Protein AF-A0AAN4YTP2-F1 (afdb_monomer)

Foldseek 3Di:
DVVVVVVVVVVVVVVVVVVVVVVVVVVVVVVPPPPPPPPVPPDPPPPPPPPPPDPPDPPDVCLLDFDAALQVLCCVPPVCVPPDDDDDSVQQSVAADDPVDDLVPDDQSHAHSNGDTSVNVVVCPDDHPVCSSVVPHDDDDDVPDDVVPDDPDDDDPDPDPDDPPPDDPDDD

Solvent-accessible surface area (backbone atoms only — not comparable to full-atom values): 11427 Å² total; per-residue (Å²): 128,64,68,62,56,52,50,53,52,49,50,53,49,52,48,52,50,53,51,51,51,51,51,51,50,56,57,50,55,68,69,60,58,75,83,71,71,75,69,73,78,73,70,82,65,89,64,71,73,74,71,75,80,63,75,83,70,68,87,67,68,63,89,78,61,70,61,78,69,53,60,72,33,46,56,78,34,84,93,37,58,90,70,80,69,89,76,58,66,69,60,31,70,76,27,51,62,57,92,90,56,59,76,87,81,47,67,50,85,26,15,42,73,39,59,50,36,41,50,56,57,60,70,52,56,96,77,58,68,57,40,62,58,71,68,48,75,75,87,72,88,62,91,85,68,50,70,96,76,59,72,77,83,74,86,77,76,74,94,60,84,86,78,84,81,76,77,80,82,77,84,129

pLDDT: mean 76.66, std 15.0, range [44.09, 93.31]

Organism: Aspergillus oryzae (NCBI:txid5062)

Secondary structure (DSSP, 8-state):
-HHHHHHHHHHHHHHHHHHHHHHHHHHHHHH------------------------------GGG-PPPP-GGGGGGSGGGTTT-----HHHHHHTB--TTS-TTTS-TT-B-TTS-BHHHHHHH-S---HHHHH--PPPPP-TT--GGG-PPPPP---SS------------

Mean predicted aligned error: 18.52 Å

Sequence (172 aa):
MDVLDQLDNLWLVCFTVFGLTGLCFALSGLKNKPVCLRSKLHSPRSGTASQSISPEKKPAQYADTLPPQGRQALAALPEFATGIHEVDEEKVLKHILPMTVDYTTCGEDRYTPMGFSMAEIKALGDFPDYAKLSGVPLPREYPEFKIEKALPRPYRPFRWGYHQTMCTFAYA

Radius of gyration: 35.75 Å; Cα contacts (8 Å, |Δi|>4): 82; chains: 1; bounding box: 68×51×107 Å

Structure (mmCIF, N/CA/C/O backbone):
data_AF-A0AAN4YTP2-F1
#
_entry.id   AF-A0AAN4YTP2-F1
#
loop_
_atom_site.group_PDB
_atom_site.id
_atom_site.type_symbol
_atom_site.label_atom_id
_atom_site.label_alt_id
_atom_site.label_comp_id
_atom_site.label_asym_id
_atom_site.label_entity_id
_atom_site.label_seq_id
_atom_site.pdbx_PDB_ins_code
_atom_site.Cartn_x
_atom_site.Cartn_y
_atom_site.Cartn_z
_atom_site.occupancy
_atom_site.B_iso_or_equiv
_atom_site.auth_seq_id
_atom_site.auth_comp_id
_atom_site.auth_asym_id
_atom_site.auth_atom_id
_atom_site.pdbx_PDB_model_num
ATOM 1 N N . MET A 1 1 ? 42.944 32.547 -73.538 1.00 57.00 1 MET A N 1
ATOM 2 C CA . MET A 1 1 ? 43.547 33.077 -72.290 1.00 57.00 1 MET A CA 1
ATOM 3 C C . MET A 1 1 ? 42.602 32.871 -71.098 1.00 57.00 1 MET A C 1
ATOM 5 O O . MET A 1 1 ? 42.911 33.281 -69.995 1.00 57.00 1 MET A O 1
ATOM 9 N N . ASP A 1 2 ? 41.500 32.142 -71.297 1.00 60.03 2 ASP A N 1
ATOM 10 C CA . ASP A 1 2 ? 40.307 32.181 -70.442 1.00 60.03 2 ASP A CA 1
ATOM 11 C C . ASP A 1 2 ? 40.278 31.079 -69.369 1.00 60.03 2 ASP A C 1
ATOM 13 O O . ASP A 1 2 ? 39.556 31.171 -68.384 1.00 60.03 2 ASP A O 1
ATOM 17 N N . VAL A 1 3 ? 41.100 30.035 -69.530 1.00 60.00 3 VAL A N 1
ATOM 18 C CA . VAL A 1 3 ? 41.151 28.891 -68.601 1.00 60.00 3 VAL A CA 1
ATOM 19 C C . VAL A 1 3 ? 41.970 29.207 -67.343 1.00 60.00 3 VAL A C 1
ATOM 21 O O . VAL A 1 3 ? 41.648 28.713 -66.267 1.00 60.00 3 VAL A O 1
ATOM 24 N N . LEU A 1 4 ? 43.005 30.049 -67.462 1.00 60.72 4 LEU A N 1
ATOM 25 C CA . LEU A 1 4 ? 43.808 30.500 -66.316 1.00 60.72 4 LEU A CA 1
ATOM 26 C C . LEU A 1 4 ? 43.008 31.463 -65.429 1.00 60.72 4 LEU A C 1
ATOM 28 O O . LEU A 1 4 ? 42.977 31.282 -64.218 1.00 60.72 4 LEU A O 1
ATOM 32 N N . ASP A 1 5 ? 42.264 32.386 -66.043 1.00 64.12 5 ASP A N 1
ATOM 33 C CA . ASP A 1 5 ? 41.378 33.315 -65.331 1.00 64.12 5 ASP A CA 1
ATOM 34 C C . ASP A 1 5 ? 40.270 32.568 -64.569 1.00 64.12 5 ASP A C 1
ATOM 36 O O . ASP A 1 5 ? 39.930 32.898 -63.434 1.00 64.12 5 ASP A O 1
ATOM 40 N N . GLN A 1 6 ? 39.712 31.505 -65.157 1.00 63.16 6 GLN A N 1
ATOM 41 C CA . GLN A 1 6 ? 38.681 30.702 -64.500 1.00 63.16 6 GLN A CA 1
ATOM 42 C C . GLN A 1 6 ? 39.225 29.903 -63.302 1.00 63.16 6 GLN A C 1
ATOM 44 O O . GLN A 1 6 ? 38.502 29.702 -62.322 1.00 63.16 6 GLN A O 1
ATOM 49 N N . LEU A 1 7 ? 40.491 29.475 -63.353 1.00 68.50 7 LEU A N 1
ATOM 50 C CA . LEU A 1 7 ? 41.149 28.764 -62.257 1.00 68.50 7 LEU A CA 1
ATOM 51 C C . LEU A 1 7 ? 41.516 29.709 -61.103 1.00 68.50 7 LEU A C 1
ATOM 53 O O . LEU A 1 7 ? 41.288 29.359 -59.943 1.00 68.50 7 LEU A O 1
ATOM 57 N N . ASP A 1 8 ? 41.993 30.916 -61.412 1.00 72.88 8 ASP A N 1
ATOM 58 C CA . ASP A 1 8 ? 42.295 31.944 -60.409 1.00 72.88 8 ASP A CA 1
ATOM 59 C C . ASP A 1 8 ? 41.025 32.420 -59.696 1.00 72.88 8 ASP A C 1
ATOM 61 O O . ASP A 1 8 ? 40.996 32.516 -58.467 1.00 72.88 8 ASP A O 1
ATOM 65 N N . ASN A 1 9 ? 39.928 32.607 -60.435 1.00 72.88 9 ASN A N 1
ATOM 66 C CA . ASN A 1 9 ? 38.626 32.929 -59.850 1.00 72.88 9 ASN A CA 1
ATOM 67 C C . ASN A 1 9 ? 38.089 31.792 -58.966 1.00 72.88 9 ASN A C 1
ATOM 69 O O . ASN A 1 9 ? 37.519 32.055 -57.906 1.00 72.88 9 ASN A O 1
ATOM 73 N N . LEU A 1 10 ? 38.301 30.527 -59.344 1.00 78.12 10 LEU A N 1
ATOM 74 C CA . LEU A 1 10 ? 37.893 29.381 -58.528 1.00 78.12 10 LEU A CA 1
ATOM 75 C C . LEU A 1 10 ? 38.693 29.300 -57.222 1.00 78.12 10 LEU A C 1
ATOM 77 O O . LEU A 1 10 ? 38.124 29.045 -56.161 1.00 78.12 10 LEU A O 1
ATOM 81 N N . TRP A 1 11 ? 39.997 29.563 -57.279 1.00 78.75 11 TRP A N 1
ATOM 82 C CA . TRP A 1 11 ? 40.861 29.574 -56.101 1.00 78.75 11 TRP A CA 1
ATOM 83 C C . TRP A 1 11 ? 40.516 30.729 -55.153 1.00 78.75 11 TRP A C 1
ATOM 85 O O . TRP A 1 11 ? 40.421 30.536 -53.937 1.00 78.75 11 TRP A O 1
ATOM 95 N N . LEU A 1 12 ? 40.214 31.905 -55.709 1.00 81.38 12 LEU A N 1
ATOM 96 C CA . LEU A 1 12 ? 39.739 33.064 -54.955 1.00 81.38 12 LEU A CA 1
ATOM 97 C C . LEU A 1 12 ? 38.393 32.777 -54.262 1.00 81.38 12 LEU A C 1
ATOM 99 O O . LEU A 1 12 ? 38.204 33.104 -53.087 1.00 81.38 12 LEU A O 1
ATOM 103 N N . VAL A 1 13 ? 37.469 32.098 -54.949 1.00 84.50 13 VAL A N 1
ATOM 104 C CA . VAL A 1 13 ? 36.190 31.656 -54.367 1.00 84.50 13 VAL A CA 1
ATOM 105 C C . VAL A 1 13 ? 36.421 30.623 -53.260 1.00 84.50 13 VAL A C 1
ATOM 107 O O . VAL A 1 13 ? 35.841 30.742 -52.182 1.00 84.50 13 VAL A O 1
ATOM 110 N N . CYS A 1 14 ? 37.318 29.656 -53.452 1.00 83.31 14 CYS A N 1
ATOM 111 C CA . CYS A 1 14 ? 37.648 28.682 -52.412 1.00 83.31 14 CYS A CA 1
ATOM 112 C C . CYS A 1 14 ? 38.192 29.357 -51.144 1.00 83.31 14 CYS A C 1
ATOM 114 O O . CYS A 1 14 ? 37.741 29.032 -50.044 1.00 83.31 14 CYS A O 1
ATOM 116 N N . PHE A 1 15 ? 39.098 30.330 -51.260 1.00 86.75 15 PHE A N 1
ATOM 117 C CA . PHE A 1 15 ? 39.617 31.021 -50.077 1.00 86.75 15 PHE A CA 1
ATOM 118 C C . PHE A 1 15 ? 38.613 31.915 -49.382 1.00 86.75 15 PHE A C 1
ATOM 120 O O . PHE A 1 15 ? 38.612 31.974 -48.153 1.00 86.75 15 PHE A O 1
ATOM 127 N N . THR A 1 16 ? 37.758 32.603 -50.136 1.00 84.31 16 THR A N 1
ATOM 128 C CA . THR A 1 16 ? 36.704 33.422 -49.528 1.00 84.31 16 THR A CA 1
ATOM 129 C C . THR A 1 16 ? 35.721 32.543 -48.761 1.00 84.31 16 THR A C 1
ATOM 131 O O . THR A 1 16 ? 35.385 32.866 -47.623 1.00 84.31 16 THR A O 1
ATOM 134 N N . VAL A 1 17 ? 35.349 31.378 -49.302 1.00 87.75 17 VAL A N 1
ATOM 135 C CA . VAL A 1 17 ? 34.486 30.413 -48.607 1.00 87.75 17 VAL A CA 1
ATOM 136 C C . VAL A 1 17 ? 35.159 29.876 -47.346 1.00 87.75 17 VAL A C 1
ATOM 138 O O . VAL A 1 17 ? 34.542 29.940 -46.282 1.00 87.75 17 VAL A O 1
ATOM 141 N N . PHE A 1 18 ? 36.413 29.414 -47.421 1.00 87.69 18 PHE A N 1
ATOM 142 C CA . PHE A 1 18 ? 37.155 28.899 -46.259 1.00 87.69 18 PHE A CA 1
ATOM 143 C C . PHE A 1 18 ? 37.397 29.971 -45.185 1.00 87.69 18 PHE A C 1
ATOM 145 O O . PHE A 1 18 ? 37.248 29.700 -43.992 1.00 87.69 18 PHE A O 1
ATOM 152 N N . GLY A 1 19 ? 37.719 31.201 -45.590 1.00 85.88 19 GLY A N 1
ATOM 153 C CA . GLY A 1 19 ? 37.898 32.333 -44.683 1.00 85.88 19 GLY A CA 1
ATOM 154 C C . GLY A 1 19 ? 36.601 32.712 -43.969 1.00 85.88 19 GLY A C 1
ATOM 155 O O . GLY A 1 19 ? 36.597 32.888 -42.750 1.00 85.88 19 GLY A O 1
ATOM 156 N N . LEU A 1 20 ? 35.481 32.761 -44.698 1.00 85.25 20 LEU A N 1
ATOM 157 C CA . LEU A 1 20 ? 34.162 33.045 -44.126 1.00 85.25 20 LEU A CA 1
ATOM 158 C C . LEU A 1 20 ? 33.685 31.920 -43.201 1.00 85.25 20 LEU A C 1
ATOM 160 O O . LEU A 1 20 ? 33.162 32.209 -42.126 1.00 85.25 20 LEU A O 1
ATOM 164 N N . THR A 1 21 ? 33.918 30.648 -43.546 1.00 82.56 21 THR A N 1
ATOM 165 C CA . THR A 1 21 ? 33.568 29.526 -42.652 1.00 82.56 21 THR A CA 1
ATOM 166 C C . THR A 1 21 ? 34.417 29.519 -41.387 1.00 82.56 21 THR A C 1
ATOM 168 O O . THR A 1 21 ? 33.866 29.349 -40.299 1.00 82.56 21 THR A O 1
ATOM 171 N N . GLY A 1 22 ? 35.727 29.761 -41.492 1.00 82.69 22 GLY A N 1
ATOM 172 C CA . GLY A 1 22 ? 36.615 29.883 -40.333 1.00 82.69 22 GLY A CA 1
ATOM 173 C C . GLY A 1 22 ? 36.229 31.047 -39.415 1.00 82.69 22 GLY A C 1
ATOM 174 O O . GLY A 1 22 ? 36.172 30.881 -38.195 1.00 82.69 22 GLY A O 1
ATOM 175 N N . LEU A 1 23 ? 35.874 32.200 -39.991 1.00 83.75 23 LEU A N 1
ATOM 176 C CA . LEU A 1 23 ? 35.404 33.368 -39.244 1.00 83.75 23 LEU A CA 1
ATOM 177 C C . LEU A 1 23 ? 34.055 33.103 -38.556 1.00 83.75 23 LEU A C 1
ATOM 179 O O . LEU A 1 23 ? 33.891 33.432 -37.381 1.00 83.75 23 LEU A O 1
ATOM 183 N N . CYS A 1 24 ? 33.110 32.446 -39.237 1.00 78.50 24 CYS A N 1
ATOM 184 C CA . CYS A 1 24 ? 31.853 32.000 -38.633 1.00 78.50 24 CYS A CA 1
ATOM 185 C C . CYS A 1 24 ? 32.095 31.025 -37.473 1.00 78.50 24 CYS A C 1
ATOM 187 O O . CYS A 1 24 ? 31.462 31.160 -36.423 1.00 78.50 24 CYS A O 1
ATOM 189 N N . PHE A 1 25 ? 33.038 30.088 -37.612 1.00 76.25 25 PHE A N 1
ATOM 190 C CA . PHE A 1 25 ? 33.374 29.148 -36.543 1.00 76.25 25 PHE A CA 1
ATOM 191 C C . PHE A 1 25 ? 34.012 29.856 -35.339 1.00 76.25 25 PHE A C 1
ATOM 193 O O . PHE A 1 25 ? 33.595 29.610 -34.207 1.00 76.25 25 PHE A O 1
ATOM 200 N N . ALA A 1 26 ? 34.926 30.806 -35.561 1.00 76.69 26 ALA A N 1
ATOM 201 C CA . ALA A 1 26 ? 35.537 31.610 -34.499 1.00 76.69 26 ALA A CA 1
ATOM 202 C C . ALA A 1 26 ? 34.511 32.492 -33.757 1.00 76.69 26 ALA A C 1
ATOM 204 O O . ALA A 1 26 ? 34.518 32.557 -32.526 1.00 76.69 26 ALA A O 1
ATOM 205 N N . LEU A 1 27 ? 33.575 33.115 -34.483 1.00 72.06 27 LEU A N 1
ATOM 206 C CA . LEU A 1 27 ? 32.498 33.915 -33.888 1.00 72.06 27 LEU A CA 1
ATOM 207 C C . LEU A 1 27 ? 31.470 33.044 -33.146 1.00 72.06 27 LEU A C 1
ATOM 209 O O . LEU A 1 27 ? 30.960 33.446 -32.098 1.00 72.06 27 LEU A O 1
ATOM 213 N N . SER A 1 28 ? 31.196 31.832 -33.637 1.00 65.94 28 SER A N 1
ATOM 214 C CA . SER A 1 28 ? 30.318 30.867 -32.958 1.00 65.94 28 SER A CA 1
ATOM 215 C C . SER A 1 28 ? 30.965 30.258 -31.702 1.00 65.94 28 SER A C 1
ATOM 217 O O . SER A 1 28 ? 30.285 30.070 -30.691 1.00 65.94 28 SER A O 1
ATOM 219 N N . GLY A 1 29 ? 32.291 30.075 -31.700 1.00 59.44 29 GLY A N 1
ATOM 220 C CA . GLY A 1 29 ? 33.074 29.687 -30.523 1.00 59.44 29 GLY A CA 1
ATOM 221 C C . GLY A 1 29 ? 33.012 30.710 -29.383 1.00 59.44 29 GLY A C 1
ATOM 222 O O . GLY A 1 29 ? 33.074 30.330 -28.216 1.00 59.44 29 GLY A O 1
ATOM 223 N N . LEU A 1 30 ? 32.793 31.995 -29.692 1.00 57.00 30 LEU A N 1
ATOM 224 C CA . LEU A 1 30 ? 32.632 33.049 -28.683 1.00 57.00 30 LEU A CA 1
ATOM 225 C C . LEU A 1 30 ? 31.256 33.018 -27.986 1.00 57.00 30 LEU A C 1
ATOM 227 O O . LEU A 1 30 ? 31.133 33.473 -26.845 1.00 57.00 30 LEU A O 1
ATOM 231 N N . LYS A 1 31 ? 30.226 32.466 -28.648 1.00 56.19 31 LYS A N 1
ATOM 232 C CA . LYS A 1 31 ? 28.887 32.241 -28.067 1.00 56.19 31 LYS A CA 1
ATOM 233 C C . LYS A 1 31 ? 28.813 30.962 -27.239 1.00 56.19 31 LYS A C 1
ATOM 235 O O . LYS A 1 31 ? 28.057 30.918 -26.272 1.00 56.19 31 LYS A O 1
ATOM 240 N N . ASN A 1 32 ? 29.653 29.978 -27.540 1.00 54.72 32 ASN A N 1
ATOM 241 C CA . ASN A 1 32 ? 29.752 28.741 -26.776 1.00 54.72 32 ASN A CA 1
ATOM 242 C C . ASN A 1 32 ? 30.743 28.895 -25.617 1.00 54.72 32 ASN A C 1
ATOM 244 O O . ASN A 1 32 ? 31.657 28.093 -25.438 1.00 54.72 32 ASN A O 1
ATOM 248 N N . LYS A 1 33 ? 30.534 29.913 -24.774 1.00 56.47 33 LYS A N 1
ATOM 249 C CA . LYS A 1 33 ? 30.973 29.776 -23.386 1.00 56.47 33 LYS A CA 1
ATOM 250 C C . LYS A 1 33 ? 30.168 28.599 -22.842 1.00 56.47 33 LYS A C 1
ATOM 252 O O . LYS A 1 33 ? 28.937 28.687 -22.881 1.00 56.47 33 LYS A O 1
ATOM 257 N N . PRO A 1 34 ? 30.781 27.512 -22.342 1.00 52.56 34 PRO A N 1
ATOM 258 C CA . PRO A 1 34 ? 30.016 26.634 -21.486 1.00 52.56 34 PRO A CA 1
ATOM 259 C C . PRO A 1 34 ? 29.484 27.553 -20.394 1.00 52.56 34 PRO A C 1
ATOM 261 O O . PRO A 1 34 ? 30.256 28.255 -19.729 1.00 52.56 34 PRO A O 1
ATOM 264 N N . VAL A 1 35 ? 28.164 27.608 -20.241 1.00 50.66 35 VAL A N 1
ATOM 265 C CA . VAL A 1 35 ? 27.589 28.019 -18.971 1.00 50.66 35 VAL A CA 1
ATOM 266 C C . VAL A 1 35 ? 28.074 26.945 -18.013 1.00 50.66 35 VAL A C 1
ATOM 268 O O . VAL A 1 35 ? 27.427 25.927 -17.788 1.00 50.66 35 VAL A O 1
ATOM 271 N N . CYS A 1 36 ? 29.294 27.137 -17.518 1.00 45.94 36 CYS A N 1
ATOM 272 C CA . CYS A 1 36 ? 29.784 26.505 -16.329 1.00 45.94 36 CYS A CA 1
ATOM 273 C C . CYS A 1 36 ? 28.879 27.103 -15.267 1.00 45.94 36 CYS A C 1
ATOM 275 O O . CYS A 1 36 ? 29.156 28.162 -14.699 1.00 45.94 36 CYS A O 1
ATOM 277 N N . LEU A 1 37 ? 27.710 26.476 -15.106 1.00 47.97 37 LEU A N 1
ATOM 278 C CA . LEU A 1 37 ? 26.962 26.525 -13.877 1.00 47.97 37 LEU A CA 1
ATOM 279 C C . LEU A 1 37 ? 28.029 26.246 -12.835 1.00 47.97 37 LEU A C 1
ATOM 281 O O . LEU A 1 37 ? 28.505 25.119 -12.711 1.00 47.97 37 LEU A O 1
ATOM 285 N N . ARG A 1 38 ? 28.474 27.306 -12.156 1.00 48.69 38 ARG A N 1
ATOM 286 C CA . ARG A 1 38 ? 29.137 27.187 -10.873 1.00 48.69 38 ARG A CA 1
ATOM 287 C C . ARG A 1 38 ? 28.131 26.432 -10.019 1.00 48.69 38 ARG A C 1
ATOM 289 O O . ARG A 1 38 ? 27.316 27.037 -9.327 1.00 48.69 38 ARG A O 1
ATOM 296 N N . SER A 1 39 ? 28.175 25.106 -10.080 1.00 49.22 39 SER A N 1
ATOM 297 C CA . SER A 1 39 ? 27.809 24.275 -8.963 1.00 49.22 39 SER A CA 1
ATOM 298 C C . SER A 1 39 ? 28.707 24.803 -7.865 1.00 49.22 39 SER A C 1
ATOM 300 O O . SER A 1 39 ? 29.915 24.553 -7.860 1.00 49.22 39 SER A O 1
ATOM 302 N N . LYS A 1 40 ? 28.146 25.663 -7.008 1.00 50.16 40 LYS A N 1
ATOM 303 C CA . LYS A 1 40 ? 28.733 25.928 -5.707 1.00 50.16 40 LYS A CA 1
ATOM 304 C C . LYS A 1 40 ? 29.011 24.539 -5.167 1.00 50.16 40 LYS A C 1
ATOM 306 O O . LYS A 1 40 ? 28.072 23.783 -4.927 1.00 50.16 40 LYS A O 1
ATOM 311 N N . LEU A 1 41 ? 30.288 24.174 -5.119 1.00 49.75 41 LEU A N 1
ATOM 312 C CA . LEU A 1 41 ? 30.725 22.968 -4.458 1.00 49.75 41 LEU A CA 1
ATOM 313 C C . LEU A 1 41 ? 30.310 23.205 -3.009 1.00 49.75 41 LEU A C 1
ATOM 315 O O . LEU A 1 41 ? 30.970 23.935 -2.268 1.00 49.75 41 LEU A O 1
ATOM 319 N N . HIS A 1 42 ? 29.127 22.716 -2.648 1.00 44.75 42 HIS A N 1
ATOM 320 C CA . HIS A 1 42 ? 28.724 22.628 -1.267 1.00 44.75 42 HIS A CA 1
ATOM 321 C C . HIS A 1 42 ? 29.714 21.640 -0.674 1.00 44.75 42 HIS A C 1
ATOM 323 O O . HIS A 1 42 ? 29.604 20.432 -0.862 1.00 44.75 42 HIS A O 1
ATOM 329 N N . SER A 1 43 ? 30.746 22.177 -0.025 1.00 51.16 43 SER A N 1
ATOM 330 C CA . SER A 1 43 ? 31.504 21.419 0.951 1.00 51.16 43 SER A CA 1
ATOM 331 C C . SER A 1 43 ? 30.474 20.738 1.856 1.00 51.16 43 SER A C 1
ATOM 333 O O . SER A 1 43 ? 29.599 21.441 2.381 1.00 51.16 43 SER A O 1
ATOM 335 N N . PRO A 1 44 ? 30.523 19.409 2.037 1.00 46.72 44 PRO A N 1
ATOM 336 C CA . PRO A 1 44 ? 29.772 18.770 3.092 1.00 46.72 44 PRO A CA 1
ATOM 337 C C . PRO A 1 44 ? 30.461 19.163 4.397 1.00 46.72 44 PRO A C 1
ATOM 339 O O . PRO A 1 44 ? 31.216 18.400 4.990 1.00 46.72 44 PRO A O 1
ATOM 342 N N . ARG A 1 45 ? 30.213 20.390 4.862 1.00 44.09 45 ARG A N 1
ATOM 343 C CA . ARG A 1 45 ? 30.205 20.612 6.298 1.00 44.09 45 ARG A CA 1
ATOM 344 C C . ARG A 1 45 ? 29.076 19.734 6.801 1.00 44.09 45 ARG A C 1
ATOM 346 O O . ARG A 1 45 ? 27.920 19.962 6.451 1.00 44.09 45 ARG A O 1
ATOM 353 N N . SER A 1 46 ? 29.419 18.752 7.623 1.00 53.25 46 SER A N 1
ATOM 354 C CA . SER A 1 46 ? 28.506 18.105 8.557 1.00 53.25 46 SER A CA 1
ATOM 355 C C . SER A 1 46 ? 28.019 19.141 9.581 1.00 53.25 46 SER A C 1
ATOM 357 O O . SER A 1 46 ? 28.280 19.049 10.775 1.00 53.25 46 SER A O 1
ATOM 359 N N . GLY A 1 47 ? 27.372 20.200 9.106 1.00 49.16 47 GLY A N 1
ATOM 360 C CA . GLY A 1 47 ? 26.422 20.948 9.889 1.00 49.16 47 GLY A CA 1
ATOM 361 C C . GLY A 1 47 ? 25.124 20.210 9.676 1.00 49.16 47 GLY A C 1
ATOM 362 O O . GLY A 1 47 ? 24.445 20.437 8.677 1.00 49.16 47 GLY A O 1
ATOM 363 N N . THR A 1 48 ? 24.816 19.275 10.569 1.00 49.41 48 THR A N 1
ATOM 364 C CA . THR A 1 48 ? 23.436 18.864 10.797 1.00 49.41 48 THR A CA 1
ATOM 365 C C . THR A 1 48 ? 22.620 20.150 10.785 1.00 49.41 48 THR A C 1
ATOM 367 O O . THR A 1 48 ? 22.892 21.043 11.590 1.00 49.41 48 THR A O 1
ATOM 370 N N . ALA A 1 49 ? 21.711 20.307 9.819 1.00 47.16 49 ALA A N 1
ATOM 371 C CA . ALA A 1 49 ? 20.733 21.376 9.897 1.00 47.16 49 ALA A CA 1
ATOM 372 C C . ALA A 1 49 ? 20.117 21.241 11.287 1.00 47.16 49 ALA A C 1
ATOM 374 O O . ALA A 1 49 ? 19.630 20.158 11.627 1.00 47.16 49 ALA A O 1
ATOM 375 N N . SER A 1 50 ? 20.268 22.282 12.114 1.00 48.19 50 SER A N 1
ATOM 376 C CA . SER A 1 50 ? 19.639 22.323 13.428 1.00 48.19 50 SER A CA 1
ATOM 377 C C . SER A 1 50 ? 18.201 21.907 13.196 1.00 48.19 50 SER A C 1
ATOM 379 O O . SER A 1 50 ? 17.560 22.480 12.308 1.00 48.19 50 SER A O 1
ATOM 381 N N . GLN A 1 51 ? 17.785 20.828 13.866 1.00 47.84 51 GLN A N 1
ATOM 382 C CA . GLN A 1 51 ? 16.455 20.254 13.728 1.00 47.84 51 GLN A CA 1
ATOM 383 C C . GLN A 1 51 ? 15.496 21.431 13.667 1.00 47.84 51 GLN A C 1
ATOM 385 O O . GLN A 1 51 ? 15.482 22.243 14.595 1.00 47.84 51 GLN A O 1
ATOM 390 N N . SER A 1 52 ? 14.812 21.602 12.530 1.00 49.19 52 SER A N 1
ATOM 391 C CA . SER A 1 52 ? 13.761 22.603 12.425 1.00 49.19 52 SER A CA 1
ATOM 392 C C . SER A 1 52 ? 12.914 22.392 13.661 1.00 49.19 52 SER A C 1
ATOM 394 O O . SER A 1 52 ? 12.431 21.274 13.862 1.00 49.19 52 SER A O 1
ATOM 396 N N . ILE A 1 53 ? 12.872 23.403 14.524 1.00 50.84 53 ILE A N 1
ATOM 397 C CA . ILE A 1 53 ? 12.162 23.361 15.789 1.00 50.84 53 ILE A CA 1
ATOM 398 C C . ILE A 1 53 ? 10.710 23.158 15.377 1.00 50.84 53 ILE A C 1
ATOM 400 O O . ILE A 1 53 ? 10.020 24.095 14.982 1.00 50.84 53 ILE A O 1
ATOM 404 N N . SER A 1 54 ? 10.301 21.890 15.323 1.00 57.59 54 SER A N 1
ATOM 405 C CA . SER A 1 54 ? 8.911 21.513 15.178 1.00 57.59 54 SER A CA 1
ATOM 406 C C . SER A 1 54 ? 8.206 22.230 16.319 1.00 57.59 54 SER A C 1
ATOM 408 O O . SER A 1 54 ? 8.746 22.199 17.430 1.00 57.59 54 SER A O 1
ATOM 410 N N . PRO A 1 55 ? 7.060 22.889 16.069 1.00 57.00 55 PRO A N 1
ATOM 411 C CA . PRO A 1 55 ? 6.309 23.564 17.115 1.00 57.00 55 PRO A CA 1
ATOM 412 C C . PRO A 1 55 ? 6.240 22.640 18.321 1.00 57.00 55 PRO A C 1
ATOM 414 O O . PRO A 1 55 ? 5.877 21.471 18.160 1.00 57.00 55 PRO A O 1
ATOM 417 N N . GLU A 1 56 ? 6.711 23.140 19.462 1.00 48.81 56 GLU A N 1
ATOM 418 C CA . GLU A 1 56 ? 6.828 22.424 20.725 1.00 48.81 56 GLU A CA 1
ATOM 419 C C . GLU A 1 56 ? 5.542 21.633 20.962 1.00 48.81 56 GLU A C 1
ATOM 421 O O . GLU A 1 56 ? 4.477 22.176 21.273 1.00 48.81 56 GLU A O 1
ATOM 426 N N . LYS A 1 57 ? 5.612 20.332 20.669 1.00 56.44 57 LYS A N 1
ATOM 427 C CA . LYS A 1 57 ? 4.453 19.460 20.712 1.00 56.44 57 LYS A CA 1
ATOM 428 C C . LYS A 1 57 ? 4.219 19.229 22.197 1.00 56.44 57 LYS A C 1
ATOM 430 O O . LYS A 1 57 ? 4.919 18.426 22.812 1.00 56.44 57 LYS A O 1
ATOM 435 N N . LYS A 1 58 ? 3.218 19.910 22.772 1.00 60.84 58 LYS A N 1
ATOM 436 C CA . LYS A 1 58 ? 2.486 19.374 23.935 1.00 60.84 58 LYS A CA 1
ATOM 437 C C . LYS A 1 58 ? 2.331 17.871 23.684 1.00 60.84 58 LYS A C 1
ATOM 439 O O . LYS A 1 58 ? 2.073 17.547 22.522 1.00 60.84 58 LYS A O 1
ATOM 444 N N . PRO A 1 59 ? 2.518 16.969 24.663 1.00 55.19 59 PRO A N 1
ATOM 445 C CA . PRO A 1 59 ? 2.384 15.534 24.434 1.00 55.19 59 PRO A CA 1
ATOM 446 C C . PRO A 1 59 ? 0.939 15.248 24.016 1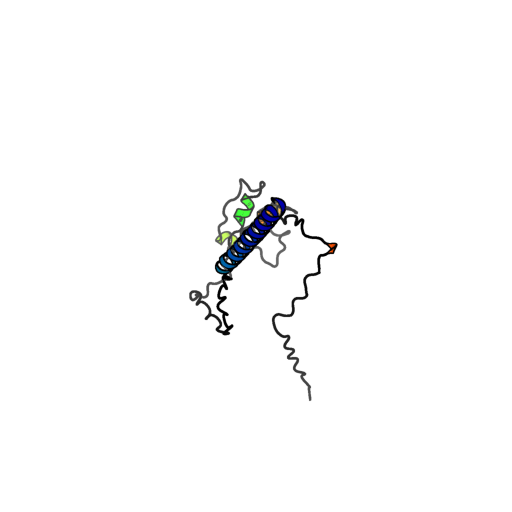.00 55.19 59 PRO A C 1
ATOM 448 O O . PRO A 1 59 ? 0.072 14.964 24.833 1.00 55.19 59 PRO A O 1
ATOM 451 N N . ALA A 1 60 ? 0.659 15.424 22.727 1.00 57.09 60 ALA A N 1
ATOM 452 C CA . ALA A 1 60 ? -0.590 15.083 22.108 1.00 57.09 60 ALA A CA 1
ATOM 453 C C . ALA A 1 60 ? -0.639 13.575 22.232 1.00 57.09 60 ALA A C 1
ATOM 455 O O . ALA A 1 60 ? 0.291 12.881 21.805 1.00 57.09 60 ALA A O 1
ATOM 456 N N . GLN A 1 61 ? -1.677 13.105 22.901 1.00 67.44 61 GLN A N 1
ATOM 457 C CA . GLN A 1 61 ? -1.942 11.703 23.109 1.00 67.44 61 GLN A CA 1
ATOM 458 C C . GLN A 1 61 ? -2.160 11.067 21.733 1.00 67.44 61 GLN A C 1
ATOM 460 O O . GLN A 1 61 ? -3.247 11.079 21.171 1.00 67.44 61 GLN A O 1
ATOM 4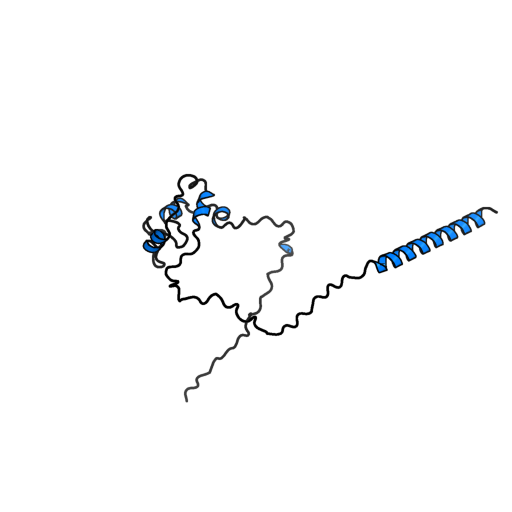65 N N . TYR A 1 62 ? -1.062 10.593 21.143 1.00 71.31 62 TYR A N 1
ATOM 466 C CA . TYR A 1 62 ? -1.004 10.116 19.761 1.00 71.31 62 TYR A CA 1
ATOM 467 C C . TYR A 1 62 ? -1.874 8.874 19.546 1.00 71.31 62 TYR A C 1
ATOM 469 O O . TYR A 1 62 ? -2.246 8.574 18.419 1.00 71.31 62 TYR A O 1
ATOM 477 N N . ALA A 1 63 ? -2.217 8.183 20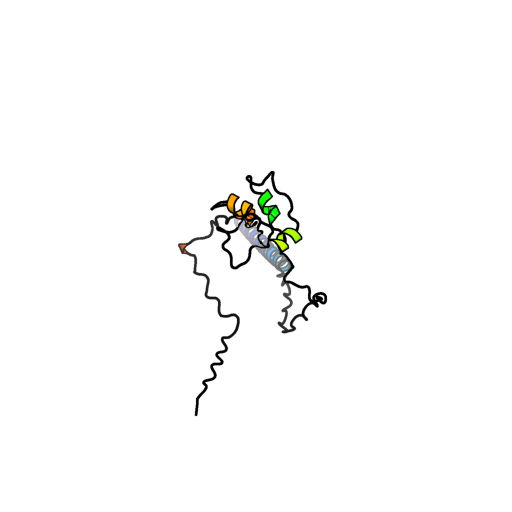.638 1.00 77.94 63 ALA A N 1
ATOM 478 C CA . ALA A 1 63 ? -3.091 7.019 20.641 1.00 77.94 63 ALA A CA 1
ATOM 479 C C . ALA A 1 63 ? -4.450 7.293 19.978 1.00 77.94 63 ALA A C 1
ATOM 481 O O . ALA A 1 63 ? -4.959 6.418 19.286 1.00 77.94 63 ALA A O 1
ATOM 482 N N . ASP A 1 64 ? -4.979 8.511 20.124 1.00 84.00 64 ASP A N 1
ATOM 483 C CA . ASP A 1 64 ? -6.318 8.873 19.646 1.00 84.00 64 ASP A CA 1
ATOM 484 C C . ASP A 1 64 ? -6.273 9.678 18.335 1.00 84.00 64 ASP A C 1
ATOM 486 O O . ASP A 1 64 ? -7.284 10.199 17.873 1.00 84.00 64 ASP A O 1
ATOM 490 N N . THR A 1 65 ? -5.092 9.822 17.723 1.00 89.00 65 THR A N 1
ATOM 491 C CA . THR A 1 65 ? -4.943 10.541 16.451 1.00 89.00 65 THR A CA 1
ATOM 492 C C . THR A 1 65 ? -5.109 9.574 15.286 1.00 89.00 65 THR A C 1
ATOM 494 O O . THR A 1 65 ? -4.261 8.707 15.063 1.00 89.00 65 THR A O 1
ATOM 497 N N . LEU A 1 66 ? -6.185 9.742 14.519 1.00 88.69 66 LEU A N 1
ATOM 498 C CA . LEU A 1 66 ? -6.421 8.958 13.312 1.00 88.69 66 LEU A CA 1
ATOM 499 C C . LEU A 1 66 ? -5.607 9.487 12.118 1.00 88.69 66 LEU A C 1
ATOM 501 O O . LEU A 1 66 ? -5.301 10.680 12.040 1.00 88.69 66 LEU A O 1
ATOM 505 N N . PRO A 1 67 ? -5.237 8.608 11.171 1.00 90.00 67 PRO A N 1
ATOM 506 C CA . PRO A 1 67 ? -4.757 9.037 9.864 1.00 90.00 67 PRO A CA 1
ATOM 507 C C . PRO A 1 67 ? -5.873 9.755 9.076 1.00 90.00 67 PRO A C 1
ATOM 509 O O . PRO A 1 67 ? -7.052 9.614 9.404 1.00 90.00 67 PRO A O 1
ATOM 512 N N . PRO A 1 68 ? -5.530 10.503 8.009 1.00 88.50 68 PRO A N 1
ATOM 513 C CA . PRO A 1 68 ? -6.531 11.131 7.152 1.00 88.50 68 PRO A CA 1
ATOM 514 C C . PRO A 1 68 ? -7.496 10.087 6.581 1.00 88.50 68 PRO A C 1
ATOM 516 O O . PRO A 1 68 ? -7.070 9.031 6.109 1.00 88.50 68 PRO A O 1
ATOM 519 N N . GLN A 1 69 ? -8.794 10.390 6.602 1.00 87.06 69 GLN A N 1
ATOM 520 C CA . GLN A 1 69 ? -9.813 9.448 6.147 1.00 87.06 69 GLN A CA 1
ATOM 521 C C . GLN A 1 69 ? -9.686 9.149 4.645 1.00 87.06 69 GLN A C 1
ATOM 523 O O . GLN A 1 69 ? -9.597 10.052 3.814 1.00 87.06 69 GLN A O 1
ATOM 528 N N . GLY A 1 70 ? -9.726 7.864 4.285 1.00 84.06 70 GLY A N 1
ATOM 529 C CA . GLY A 1 70 ? -9.559 7.385 2.907 1.00 84.06 70 GLY A CA 1
ATOM 530 C C . GLY A 1 70 ? -10.862 7.232 2.117 1.00 84.06 70 GLY A C 1
ATOM 531 O O . GLY A 1 70 ? -10.838 6.792 0.970 1.00 84.06 70 GLY A O 1
ATOM 532 N N . ARG A 1 71 ? -12.017 7.568 2.701 1.00 83.94 71 ARG A N 1
ATOM 533 C CA . ARG A 1 71 ? -13.339 7.198 2.157 1.00 83.94 71 ARG A CA 1
ATOM 534 C C . ARG A 1 71 ? -13.701 7.873 0.841 1.00 83.94 71 ARG A C 1
ATOM 536 O O . ARG A 1 71 ? -14.509 7.340 0.089 1.00 83.94 71 ARG A O 1
ATOM 543 N N . GLN A 1 72 ? -13.052 8.989 0.520 1.00 83.69 72 GLN A N 1
ATOM 544 C CA . GLN A 1 72 ? -13.164 9.627 -0.794 1.00 83.69 72 GLN A CA 1
ATOM 545 C C . GLN A 1 72 ? -12.808 8.658 -1.932 1.00 83.69 72 GLN A C 1
ATOM 547 O O . GLN A 1 72 ? -13.386 8.741 -3.012 1.00 83.69 72 GLN A O 1
ATOM 552 N N . ALA A 1 73 ? -11.918 7.692 -1.681 1.00 83.50 73 ALA A N 1
ATOM 553 C CA . ALA A 1 73 ? -11.548 6.676 -2.658 1.00 83.50 73 ALA A CA 1
ATOM 554 C C . ALA A 1 73 ? -12.711 5.729 -3.017 1.00 83.50 73 ALA A C 1
ATOM 556 O O . ALA A 1 73 ? -12.761 5.239 -4.144 1.00 83.50 73 ALA A O 1
ATOM 557 N N . LEU A 1 74 ? -13.683 5.516 -2.115 1.00 84.06 74 LEU A N 1
ATOM 558 C CA . LEU A 1 74 ? -14.883 4.726 -2.424 1.00 84.06 74 LEU A CA 1
ATOM 559 C C . LEU A 1 74 ? -15.775 5.425 -3.450 1.00 84.06 74 LEU A C 1
ATOM 561 O O . LEU A 1 74 ? -16.450 4.750 -4.218 1.00 84.06 74 LEU A O 1
ATOM 565 N N . ALA A 1 75 ? -15.759 6.761 -3.520 1.00 83.94 75 ALA A N 1
ATOM 566 C CA . ALA A 1 75 ? -16.604 7.508 -4.459 1.00 83.94 75 ALA A CA 1
ATOM 567 C C . ALA A 1 75 ? -16.208 7.264 -5.916 1.00 83.94 75 ALA A C 1
ATOM 569 O O . ALA A 1 75 ? -17.020 7.434 -6.822 1.00 83.94 75 ALA A O 1
ATOM 570 N N . ALA A 1 76 ? -14.967 6.830 -6.141 1.00 82.44 76 ALA A N 1
ATOM 571 C CA . ALA A 1 76 ? -14.480 6.438 -7.453 1.00 82.44 76 ALA A CA 1
ATOM 572 C C . ALA A 1 76 ? -14.976 5.046 -7.893 1.00 82.44 76 ALA A C 1
ATOM 574 O O . ALA A 1 76 ? -14.773 4.671 -9.054 1.00 82.44 76 ALA A O 1
ATOM 575 N N . LEU A 1 77 ? -15.598 4.270 -6.996 1.00 83.75 77 LEU A N 1
ATOM 576 C CA . LEU A 1 77 ? -16.121 2.939 -7.289 1.00 83.75 77 LEU A CA 1
ATOM 577 C C . LEU A 1 77 ? -17.624 2.994 -7.610 1.00 83.75 77 LEU A C 1
ATOM 579 O O . LEU A 1 77 ? -18.394 3.613 -6.873 1.00 83.75 77 LEU A O 1
ATOM 583 N N . PRO A 1 78 ? -18.075 2.309 -8.678 1.00 80.75 78 PRO A N 1
ATOM 584 C CA . PRO A 1 78 ? -19.479 2.324 -9.090 1.00 80.75 78 PRO A CA 1
ATOM 585 C C . PRO A 1 78 ? -20.418 1.731 -8.028 1.00 80.75 78 PRO A C 1
ATOM 587 O O . PRO A 1 78 ? -21.555 2.176 -7.906 1.00 80.75 78 PRO A O 1
ATOM 590 N N . GLU A 1 79 ? -19.932 0.781 -7.227 1.00 80.44 79 GLU A N 1
ATOM 591 C CA . GLU A 1 79 ? -20.681 0.114 -6.151 1.00 80.44 79 GLU A CA 1
ATOM 592 C C . GLU A 1 79 ? -21.068 1.064 -5.008 1.00 80.44 79 GLU A C 1
ATOM 594 O O . GLU A 1 79 ? -22.097 0.870 -4.366 1.00 80.44 79 GLU A O 1
ATOM 599 N N . PHE A 1 80 ? -20.286 2.126 -4.786 1.00 80.19 80 PHE A N 1
ATOM 600 C CA . PHE A 1 80 ? -20.464 3.049 -3.661 1.00 80.19 80 PHE A CA 1
ATOM 601 C C . PHE A 1 80 ? -20.859 4.466 -4.099 1.00 80.19 80 PHE A C 1
ATOM 603 O O . PHE A 1 80 ? -21.030 5.346 -3.258 1.00 80.19 80 PHE A O 1
ATOM 610 N N . ALA A 1 81 ? -21.088 4.695 -5.395 1.00 70.94 81 ALA A N 1
ATOM 611 C CA . ALA A 1 81 ? -21.321 6.023 -5.970 1.00 70.94 81 ALA A CA 1
ATOM 612 C C . ALA A 1 81 ? -22.500 6.810 -5.353 1.00 70.94 81 ALA A C 1
ATOM 614 O O . ALA A 1 81 ? -22.507 8.036 -5.413 1.00 70.94 81 ALA A O 1
ATOM 615 N N . THR A 1 82 ? -23.486 6.134 -4.746 1.00 66.56 82 THR A N 1
ATOM 616 C CA . THR A 1 82 ? -24.724 6.771 -4.239 1.00 66.56 82 THR A CA 1
ATOM 617 C C . THR A 1 82 ? -24.903 6.653 -2.715 1.00 66.56 82 THR A C 1
ATOM 619 O O . THR A 1 82 ? -25.921 7.090 -2.188 1.00 66.56 82 THR A O 1
ATOM 622 N N . GLY A 1 83 ? -23.941 6.067 -1.989 1.00 65.25 83 GLY A N 1
ATOM 623 C CA . GLY A 1 83 ? -24.115 5.672 -0.578 1.00 65.25 83 GLY A CA 1
ATOM 624 C C . GLY A 1 83 ? -23.028 6.142 0.390 1.00 65.25 83 GLY A C 1
ATOM 625 O O . GLY A 1 83 ? -22.990 5.685 1.532 1.00 65.25 83 GLY A O 1
ATOM 626 N N . ILE A 1 84 ? -22.120 7.025 -0.036 1.00 69.69 84 ILE A N 1
ATOM 627 C CA . ILE A 1 84 ? -21.002 7.452 0.814 1.00 69.69 84 ILE A CA 1
ATOM 628 C C . ILE A 1 84 ? -21.465 8.566 1.742 1.00 69.69 84 ILE A C 1
ATOM 630 O O . ILE A 1 84 ? -21.539 9.735 1.371 1.00 69.69 84 ILE A O 1
ATOM 634 N N . HIS A 1 85 ? -21.753 8.186 2.979 1.00 74.44 85 HIS A N 1
ATOM 635 C CA . HIS A 1 85 ? -21.894 9.124 4.083 1.00 74.44 85 HIS A CA 1
ATOM 636 C C . HIS A 1 85 ? -20.528 9.361 4.697 1.00 74.44 85 HIS A C 1
ATOM 638 O O . HIS A 1 85 ? -19.839 8.389 4.970 1.00 74.44 85 HIS A O 1
ATOM 644 N N . GLU A 1 86 ? -20.137 10.604 4.954 1.00 81.31 86 GLU A N 1
ATOM 645 C CA . GLU A 1 86 ? -18.952 10.906 5.760 1.00 81.31 86 GLU A CA 1
ATOM 646 C C . GLU A 1 86 ? -19.119 10.286 7.162 1.00 81.31 86 GLU A C 1
ATOM 648 O O . GLU A 1 86 ? -20.218 10.289 7.719 1.00 81.31 86 GLU A O 1
ATOM 653 N N . VAL A 1 87 ? -18.069 9.653 7.698 1.00 84.50 87 VAL A N 1
ATOM 654 C CA . VAL A 1 87 ? -18.121 9.051 9.041 1.00 84.50 87 VAL A CA 1
ATOM 655 C C . VAL A 1 87 ? -17.327 9.941 9.967 1.00 84.50 87 VAL A C 1
ATOM 657 O O . VAL A 1 87 ? -16.187 10.298 9.686 1.00 84.50 87 VAL A O 1
ATOM 660 N N . ASP A 1 88 ? -17.958 10.266 11.082 1.00 90.06 88 ASP A N 1
ATOM 661 C CA . ASP A 1 88 ? -17.347 11.035 12.145 1.00 90.06 88 ASP A CA 1
ATOM 662 C C . ASP A 1 88 ? -16.150 10.290 12.765 1.00 90.06 88 ASP A C 1
ATOM 664 O O . ASP A 1 88 ? -16.209 9.080 13.019 1.00 90.06 88 ASP A O 1
ATOM 668 N N . GLU A 1 89 ? -15.064 11.017 13.021 1.00 89.50 89 GLU A N 1
ATOM 669 C CA . GLU A 1 89 ? -13.815 10.467 13.561 1.00 89.50 89 GLU A CA 1
ATOM 670 C C . GLU A 1 89 ? -14.032 9.841 14.942 1.00 89.50 89 GLU A C 1
ATOM 672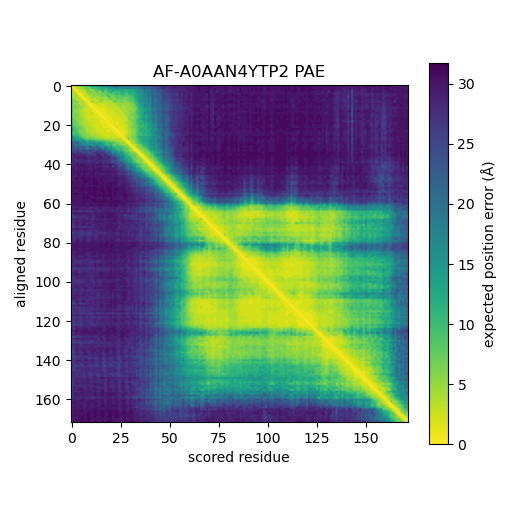 O O . GLU A 1 89 ?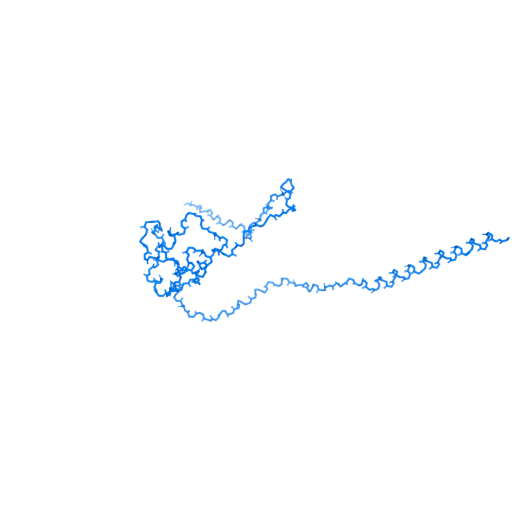 -13.465 8.788 15.246 1.00 89.50 89 GLU A O 1
ATOM 677 N N . GLU A 1 90 ? -14.928 10.409 15.755 1.00 90.88 90 GLU A N 1
ATOM 678 C CA . GLU A 1 90 ? -15.255 9.849 17.066 1.00 90.88 90 GLU A CA 1
ATOM 679 C C . GLU A 1 90 ? -15.886 8.458 16.959 1.00 90.88 90 GLU A C 1
ATOM 681 O O . GLU A 1 90 ? -15.663 7.592 17.813 1.00 90.88 90 GLU A O 1
ATOM 686 N N . LYS A 1 91 ? -16.686 8.221 15.912 1.00 91.44 91 LYS A N 1
ATOM 687 C CA . LYS A 1 91 ? -17.308 6.916 15.670 1.00 91.44 91 LYS A CA 1
ATOM 688 C C . LYS A 1 91 ? -16.249 5.878 15.318 1.00 91.44 91 LYS A C 1
ATOM 690 O O . LYS A 1 91 ? -16.327 4.759 15.834 1.00 91.44 91 LYS A O 1
ATOM 695 N N . VAL A 1 92 ? -15.272 6.259 14.491 1.00 91.88 92 VAL A N 1
ATOM 696 C CA . VAL A 1 92 ? -14.134 5.403 14.122 1.00 91.88 92 VAL A CA 1
ATOM 697 C C . VAL A 1 92 ? -13.327 5.056 15.363 1.00 91.88 92 VAL A C 1
ATOM 699 O O . VAL A 1 92 ? -13.116 3.874 15.607 1.00 91.88 92 VAL A O 1
ATOM 702 N N . LEU A 1 93 ? -12.966 6.046 16.187 1.00 91.62 93 LEU A N 1
ATOM 703 C CA . LEU A 1 93 ? -12.205 5.842 17.426 1.00 91.62 93 LEU A CA 1
ATOM 704 C C . LEU A 1 93 ? -12.898 4.880 18.403 1.00 91.62 93 LEU A C 1
ATOM 706 O O . LEU A 1 93 ? -12.248 4.028 19.006 1.00 91.62 93 LEU A O 1
ATOM 710 N N . LYS A 1 94 ? -14.226 4.972 18.534 1.00 92.69 94 LYS A N 1
ATOM 711 C CA . LYS A 1 94 ? -15.012 4.088 19.414 1.00 92.69 94 LYS A CA 1
ATOM 712 C C . LYS A 1 94 ? -15.088 2.644 18.904 1.00 92.69 94 LYS A C 1
ATOM 714 O O . LYS A 1 94 ? -15.207 1.727 19.711 1.00 92.69 94 LYS A O 1
ATOM 719 N N . HIS A 1 95 ? -15.023 2.438 17.588 1.00 93.31 95 HIS A N 1
ATOM 720 C CA . HIS A 1 95 ? -15.253 1.137 16.946 1.00 93.31 95 HIS A CA 1
ATOM 721 C C . HIS A 1 95 ? -14.061 0.674 16.099 1.00 93.31 95 HIS A C 1
ATOM 723 O O . HIS A 1 95 ? -14.245 -0.015 15.091 1.00 93.31 95 HIS A O 1
ATOM 729 N N . ILE A 1 96 ? -12.836 1.031 16.498 1.00 92.25 96 ILE A N 1
ATOM 730 C CA . ILE A 1 96 ? -11.619 0.595 15.806 1.00 92.25 96 ILE A CA 1
ATOM 731 C C . ILE A 1 96 ? -11.562 -0.933 15.790 1.00 92.25 96 ILE A C 1
ATOM 733 O O . ILE A 1 96 ? -11.751 -1.594 16.815 1.00 92.25 96 ILE A O 1
ATOM 737 N N . LEU A 1 97 ? -11.260 -1.501 14.624 1.00 92.00 97 LEU A N 1
ATOM 738 C CA . LEU A 1 97 ? -10.936 -2.912 14.484 1.00 92.00 97 LEU A CA 1
ATOM 739 C C . LEU A 1 97 ? -9.646 -3.229 15.271 1.00 92.00 97 LEU A C 1
ATOM 741 O O . LEU A 1 97 ? -8.577 -2.735 14.902 1.00 92.00 97 LEU A O 1
ATOM 745 N N . PRO A 1 98 ? -9.703 -4.057 16.332 1.00 90.50 98 PRO A N 1
ATOM 746 C CA . PRO A 1 98 ? -8.513 -4.413 17.093 1.00 90.50 98 PRO A CA 1
ATOM 747 C C . PRO A 1 98 ? -7.551 -5.247 16.247 1.00 90.50 98 PRO A C 1
ATOM 749 O O . PRO A 1 98 ? -7.977 -6.135 15.513 1.00 90.50 98 PRO A O 1
ATOM 752 N N . MET A 1 99 ? -6.246 -5.040 16.430 1.00 88.12 99 MET A N 1
ATOM 753 C CA . MET A 1 99 ? -5.203 -5.770 15.692 1.00 88.12 99 ME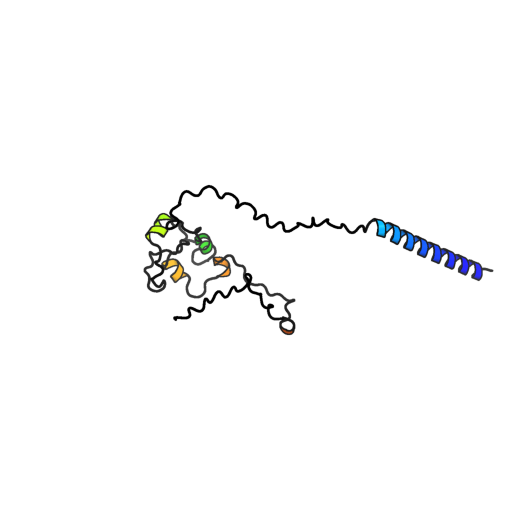T A CA 1
ATOM 754 C C . MET A 1 99 ? -5.207 -7.289 15.954 1.00 88.12 99 MET A C 1
ATOM 756 O O . MET A 1 99 ? -4.664 -8.056 15.168 1.00 88.12 99 MET A O 1
ATOM 760 N N . THR A 1 100 ? -5.807 -7.733 17.059 1.00 92.06 100 THR A N 1
ATOM 761 C CA . THR A 1 100 ? -5.893 -9.146 17.454 1.00 92.06 100 THR A CA 1
ATOM 762 C C . THR A 1 100 ? -7.049 -9.903 16.801 1.00 92.06 100 THR A C 1
ATOM 764 O O . THR A 1 100 ? -7.148 -11.114 16.986 1.00 92.06 100 THR A O 1
ATOM 767 N N . VAL A 1 101 ? -7.941 -9.216 16.081 1.00 91.12 101 VAL A N 1
ATOM 768 C CA . VAL A 1 101 ? -9.151 -9.812 15.505 1.00 91.12 101 VAL A CA 1
ATOM 769 C C . VAL A 1 101 ? -9.032 -9.874 13.990 1.00 91.12 101 VAL A C 1
ATOM 771 O O . VAL A 1 101 ? -8.617 -8.911 13.351 1.00 91.12 101 VAL A O 1
ATOM 774 N N . ASP A 1 102 ? -9.442 -11.004 13.416 1.00 90.38 102 ASP A N 1
ATOM 775 C CA . ASP A 1 102 ? -9.510 -11.164 11.969 1.00 90.38 102 ASP A CA 1
ATOM 776 C C . ASP A 1 102 ? -10.672 -10.349 11.379 1.00 90.38 102 ASP A C 1
ATOM 778 O O . ASP A 1 102 ? -11.798 -10.342 11.882 1.00 90.38 102 ASP A O 1
ATOM 782 N N . TYR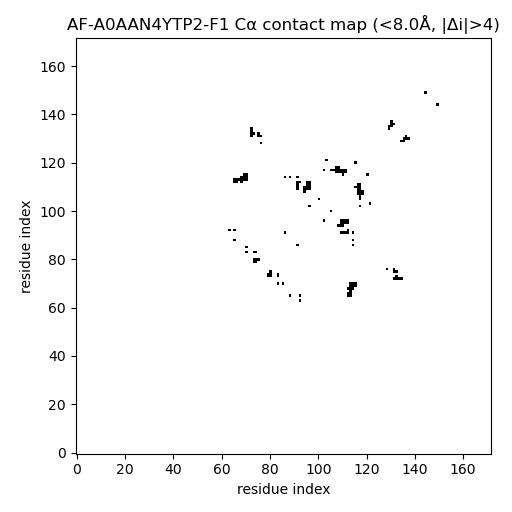 A 1 103 ? -10.392 -9.662 10.280 1.00 85.06 103 TYR A N 1
ATOM 783 C CA . TYR A 1 103 ? -11.326 -8.803 9.570 1.00 85.06 103 TYR A CA 1
ATOM 784 C C . TYR A 1 103 ? -12.446 -9.613 8.891 1.00 85.06 103 TYR A C 1
ATOM 786 O O . TYR A 1 103 ? -13.568 -9.122 8.754 1.00 85.06 103 TYR A O 1
ATOM 794 N N . THR A 1 104 ? -12.191 -10.874 8.529 1.00 86.62 104 THR A N 1
ATOM 795 C CA . THR A 1 104 ? -13.195 -11.742 7.889 1.00 86.62 104 THR A CA 1
ATOM 796 C C . THR A 1 104 ? -14.318 -12.145 8.855 1.00 86.62 104 THR A C 1
ATOM 798 O O . THR A 1 104 ? -15.495 -12.152 8.489 1.00 86.62 104 THR A O 1
ATOM 801 N N . THR A 1 105 ? -13.965 -12.412 10.116 1.00 88.75 105 THR A N 1
ATOM 802 C CA . THR A 1 105 ? -14.875 -12.905 11.167 1.00 88.75 105 THR A CA 1
ATOM 803 C C . THR A 1 105 ? -15.478 -11.790 12.018 1.00 88.75 105 THR A C 1
ATOM 805 O O . THR A 1 105 ? -16.429 -12.012 12.767 1.00 88.75 105 THR A O 1
ATOM 808 N N . CYS A 1 106 ? -14.942 -10.577 11.908 1.00 87.12 106 CYS A N 1
ATOM 809 C CA . CYS A 1 106 ? -15.404 -9.428 12.662 1.00 87.12 106 CYS A CA 1
ATOM 810 C C . CYS A 1 106 ? -16.822 -8.979 12.255 1.00 87.12 106 CYS A C 1
ATOM 812 O O . CYS A 1 106 ? -17.229 -9.085 11.092 1.00 87.12 106 CYS A O 1
ATOM 814 N N . GLY A 1 107 ? -17.547 -8.416 13.230 1.00 87.50 107 GLY A N 1
ATOM 815 C CA . GLY A 1 107 ? -18.803 -7.705 13.006 1.00 87.50 107 GLY A CA 1
ATOM 816 C C . GLY A 1 107 ? -18.635 -6.496 12.081 1.00 87.50 107 GLY A C 1
ATOM 817 O O . GLY A 1 107 ? -17.564 -5.888 12.009 1.00 87.50 107 GLY A O 1
ATOM 818 N N . GLU A 1 108 ? -19.711 -6.169 11.376 1.00 89.19 108 GLU A N 1
ATOM 819 C CA . GLU A 1 108 ? -19.754 -5.157 10.314 1.00 89.19 108 GLU A CA 1
ATOM 820 C C . GLU A 1 108 ? -19.657 -3.710 10.821 1.00 89.19 108 GLU A C 1
ATOM 822 O O . GLU A 1 108 ? -19.210 -2.832 10.084 1.00 89.19 108 GLU A O 1
ATOM 827 N N . ASP A 1 109 ? -19.963 -3.488 12.102 1.00 89.69 109 ASP A N 1
ATOM 828 C CA . ASP A 1 109 ? -19.973 -2.172 12.758 1.00 89.69 109 ASP A CA 1
ATOM 829 C C . ASP A 1 109 ? -18.579 -1.627 13.113 1.00 89.69 109 ASP A C 1
ATOM 831 O O . ASP A 1 109 ? -18.460 -0.553 13.709 1.00 89.69 109 ASP A O 1
ATOM 835 N N . ARG A 1 110 ? -17.511 -2.368 12.796 1.00 92.31 110 ARG A N 1
ATOM 836 C CA . ARG A 1 110 ? -16.135 -1.942 13.075 1.00 92.31 110 ARG A CA 1
ATOM 837 C C . ARG A 1 110 ? -15.530 -1.174 11.914 1.00 92.31 110 ARG A C 1
ATOM 839 O O . ARG A 1 110 ? -15.884 -1.385 10.754 1.00 92.31 110 ARG A O 1
ATOM 846 N N . TYR A 1 111 ? -14.571 -0.320 12.249 1.00 92.75 111 TYR A N 1
ATOM 847 C CA . TYR A 1 111 ? -13.897 0.555 11.305 1.00 92.75 111 TYR A CA 1
ATOM 848 C C . TYR A 1 111 ? -12.390 0.335 11.300 1.00 92.75 111 TYR A C 1
ATOM 850 O O . TYR A 1 111 ? -11.752 0.089 12.325 1.00 92.75 111 TYR A O 1
ATOM 858 N N . THR A 1 112 ? -11.806 0.477 10.121 1.00 91.56 112 THR A N 1
ATOM 859 C CA . THR A 1 112 ? -10.363 0.649 9.974 1.00 91.56 112 THR A CA 1
ATOM 860 C C . THR A 1 112 ? -9.945 2.045 10.445 1.00 91.56 112 THR A C 1
ATOM 862 O O . THR A 1 112 ? -10.754 2.974 10.392 1.00 91.56 112 THR A O 1
ATOM 865 N N . PRO A 1 113 ? -8.670 2.251 10.820 1.00 90.31 113 PRO A N 1
ATOM 866 C CA . PRO A 1 113 ? -8.166 3.579 11.178 1.00 90.31 113 PRO A CA 1
ATOM 867 C C . PRO A 1 113 ? -8.353 4.641 10.080 1.00 90.31 113 PRO A C 1
ATOM 869 O O . PRO A 1 113 ? -8.408 5.823 10.380 1.00 90.31 113 PRO A O 1
ATOM 872 N N . MET A 1 114 ? -8.479 4.222 8.814 1.00 88.94 114 MET A N 1
ATOM 873 C CA . MET A 1 114 ? -8.722 5.094 7.655 1.00 88.94 114 MET A CA 1
ATOM 874 C C . MET A 1 114 ? -10.214 5.407 7.419 1.00 88.94 114 MET A C 1
ATOM 876 O O . MET A 1 114 ? -10.547 6.096 6.452 1.00 88.94 114 MET A O 1
ATOM 880 N N . GLY A 1 115 ? -11.115 4.886 8.258 1.00 90.38 115 GLY A N 1
ATOM 881 C CA . GLY A 1 115 ? -12.553 5.160 8.214 1.00 90.38 115 GLY A CA 1
ATOM 882 C C . GLY A 1 115 ? -13.398 4.199 7.369 1.00 90.38 115 GLY A C 1
ATOM 883 O O . GLY A 1 115 ? -14.600 4.414 7.257 1.00 90.38 115 GLY A O 1
ATOM 884 N N . PHE A 1 116 ? -12.836 3.134 6.790 1.00 90.19 116 PHE A N 1
ATOM 885 C CA . PHE A 1 116 ? -13.632 2.116 6.084 1.00 90.19 116 PHE A CA 1
ATOM 886 C C . PHE A 1 116 ? -14.323 1.183 7.071 1.00 90.19 116 PHE A C 1
ATOM 888 O O . PHE A 1 116 ? -13.667 0.702 8.000 1.00 90.19 116 PHE A O 1
ATOM 895 N N . SER A 1 117 ? -15.606 0.906 6.856 1.00 91.88 117 SER A N 1
ATOM 896 C CA . SER A 1 117 ? -16.341 -0.089 7.641 1.00 91.88 117 SER A CA 1
ATOM 897 C C . SER A 1 117 ? -16.042 -1.509 7.170 1.00 91.88 117 SER A C 1
ATOM 899 O O . SER A 1 117 ? -15.687 -1.748 6.012 1.00 91.88 117 SER A O 1
ATOM 901 N N . MET A 1 118 ? -16.232 -2.480 8.058 1.00 91.88 118 MET A N 1
ATOM 902 C CA . MET A 1 118 ? -16.066 -3.884 7.695 1.00 91.88 118 MET A CA 1
ATOM 903 C C . MET A 1 118 ? -17.127 -4.368 6.700 1.00 91.88 118 MET A C 1
ATOM 905 O O . MET A 1 118 ? -16.816 -5.222 5.873 1.00 91.88 118 MET A O 1
ATOM 909 N N . ALA A 1 119 ? -18.339 -3.802 6.733 1.00 90.31 119 ALA A N 1
ATOM 910 C CA . ALA A 1 119 ? -19.365 -4.049 5.717 1.00 90.31 119 ALA A CA 1
ATOM 911 C C . ALA A 1 119 ? -18.902 -3.614 4.320 1.00 90.31 119 ALA A C 1
ATOM 913 O O . ALA A 1 119 ? -19.009 -4.383 3.368 1.00 90.31 119 ALA A O 1
ATOM 914 N N . GLU A 1 120 ? -18.335 -2.407 4.207 1.00 89.06 120 GLU A N 1
ATOM 915 C CA . GLU A 1 120 ? -17.789 -1.892 2.945 1.00 89.06 120 GLU A CA 1
ATOM 916 C C . GLU A 1 120 ? -16.671 -2.798 2.432 1.00 89.06 120 GLU A C 1
ATOM 918 O O . GLU A 1 120 ? -16.708 -3.222 1.284 1.00 89.06 120 GLU A O 1
ATOM 923 N N . ILE A 1 121 ? -15.714 -3.165 3.289 1.00 88.75 121 ILE A N 1
ATOM 924 C CA . ILE A 1 121 ? -14.590 -4.030 2.898 1.00 88.75 121 ILE A CA 1
ATOM 925 C C . ILE A 1 121 ? -15.081 -5.396 2.404 1.00 88.75 121 ILE A C 1
ATOM 927 O O . ILE A 1 121 ? -14.565 -5.902 1.411 1.00 88.75 121 ILE A O 1
ATOM 931 N N . LYS A 1 122 ? -16.093 -5.983 3.052 1.00 88.69 122 LYS A N 1
ATOM 932 C CA . LYS A 1 122 ? -16.702 -7.242 2.594 1.00 88.69 122 LYS A CA 1
ATOM 933 C C . LYS A 1 122 ? -17.456 -7.067 1.273 1.00 88.69 122 LYS A C 1
ATOM 935 O O . LYS A 1 122 ? -17.407 -7.961 0.435 1.00 88.69 122 LYS A O 1
ATOM 940 N N . ALA A 1 123 ? -18.112 -5.925 1.070 1.00 88.19 123 ALA A N 1
ATOM 941 C CA . ALA A 1 123 ? -18.815 -5.609 -0.170 1.00 88.19 123 ALA A CA 1
ATOM 942 C C . ALA A 1 123 ? -17.866 -5.380 -1.365 1.00 88.19 123 ALA A C 1
ATOM 944 O O . ALA A 1 123 ? -18.255 -5.698 -2.483 1.00 88.19 123 ALA A O 1
ATOM 945 N N . LEU A 1 124 ? -16.628 -4.909 -1.141 1.00 86.50 124 LEU A N 1
ATOM 946 C CA . LEU A 1 124 ? -15.601 -4.775 -2.194 1.00 86.50 124 LEU A CA 1
ATOM 947 C C . LEU A 1 124 ? -15.162 -6.127 -2.799 1.00 86.50 124 LEU A C 1
ATOM 949 O O . LEU A 1 124 ? -14.657 -6.158 -3.922 1.00 86.50 124 LEU A O 1
ATOM 953 N N . GLY A 1 125 ? -15.314 -7.232 -2.061 1.00 84.31 125 GLY A N 1
ATOM 954 C CA . GLY A 1 125 ? -14.926 -8.571 -2.512 1.00 84.31 125 GLY A CA 1
ATOM 955 C C . GLY A 1 125 ? -13.416 -8.761 -2.732 1.00 84.31 125 GLY A C 1
ATOM 956 O O . GLY A 1 125 ? -12.585 -8.033 -2.191 1.00 84.31 125 GLY A O 1
ATOM 957 N N . ASP A 1 126 ? -13.060 -9.775 -3.528 1.00 78.94 126 ASP A N 1
ATOM 958 C CA . ASP A 1 126 ? -11.679 -10.276 -3.633 1.00 78.94 126 ASP A CA 1
ATOM 959 C C . ASP A 1 126 ? -10.750 -9.425 -4.524 1.00 78.94 126 ASP A C 1
ATOM 961 O O . ASP A 1 126 ? -9.531 -9.471 -4.355 1.00 78.94 126 ASP A O 1
ATOM 965 N N . PHE A 1 127 ? -11.286 -8.644 -5.474 1.00 75.88 127 PHE A N 1
ATOM 966 C CA . PHE A 1 127 ? -10.480 -7.917 -6.472 1.00 75.88 127 PHE A CA 1
ATOM 967 C C . PHE A 1 127 ? -11.046 -6.535 -6.838 1.00 75.88 127 PHE A C 1
ATOM 969 O O . PHE A 1 127 ? -11.448 -6.308 -7.984 1.00 75.88 127 PHE A O 1
ATOM 976 N N . PRO A 1 128 ? -11.056 -5.578 -5.897 1.00 83.00 128 PRO A N 1
ATOM 977 C CA . PRO A 1 128 ? -11.443 -4.211 -6.207 1.00 83.00 128 PRO A CA 1
ATOM 978 C C . PRO A 1 128 ? -10.401 -3.516 -7.099 1.00 83.00 128 PRO A C 1
ATOM 980 O O . PRO A 1 128 ? -9.233 -3.908 -7.162 1.00 83.00 128 PRO A O 1
ATOM 983 N N . ASP A 1 129 ? -10.810 -2.432 -7.764 1.00 86.19 129 ASP A N 1
ATOM 984 C CA . ASP A 1 129 ? -9.929 -1.591 -8.585 1.00 86.19 129 ASP A CA 1
ATOM 985 C C . ASP A 1 129 ? -8.893 -0.860 -7.706 1.00 86.19 129 ASP A C 1
ATOM 987 O O . ASP A 1 129 ? -9.071 0.288 -7.282 1.00 86.19 129 ASP A O 1
ATOM 991 N N . TYR A 1 130 ? -7.793 -1.555 -7.405 1.00 86.12 130 TYR A N 1
ATOM 992 C CA . TYR A 1 130 ? -6.733 -1.087 -6.512 1.00 86.12 130 TYR A CA 1
ATOM 993 C C . TYR A 1 130 ? -6.117 0.240 -6.965 1.00 86.12 130 TYR A C 1
ATOM 995 O O . TYR A 1 130 ? -5.717 1.052 -6.129 1.00 86.12 130 TYR A O 1
ATOM 1003 N N . ALA A 1 131 ? -6.042 0.487 -8.275 1.00 87.31 131 ALA A N 1
ATOM 1004 C CA . ALA A 1 131 ? -5.462 1.717 -8.802 1.00 87.31 131 ALA A CA 1
ATOM 1005 C C . ALA A 1 131 ? -6.302 2.941 -8.420 1.00 87.31 131 ALA A C 1
ATOM 1007 O O . ALA A 1 131 ? -5.754 3.975 -8.032 1.00 87.31 131 ALA A O 1
ATOM 1008 N N . LYS A 1 132 ? -7.633 2.809 -8.453 1.00 85.50 132 LYS A N 1
ATOM 1009 C CA . LYS A 1 132 ? -8.543 3.862 -7.983 1.00 85.50 132 LYS A CA 1
ATOM 1010 C C . LYS A 1 132 ? -8.497 4.031 -6.470 1.00 85.50 132 LYS A C 1
ATOM 1012 O O . LYS A 1 132 ? -8.471 5.162 -5.999 1.00 85.50 132 LYS A O 1
ATOM 1017 N N . LEU A 1 133 ? -8.444 2.929 -5.722 1.00 84.31 133 LEU A N 1
ATOM 1018 C CA . LEU A 1 133 ? -8.438 2.967 -4.256 1.00 84.31 133 LEU A CA 1
ATOM 1019 C C . LEU A 1 133 ? -7.154 3.560 -3.671 1.00 84.31 133 LEU A C 1
ATOM 1021 O O . LEU A 1 133 ? -7.199 4.362 -2.743 1.00 84.31 133 LEU A O 1
ATOM 1025 N N . SER A 1 134 ? -6.004 3.157 -4.208 1.00 84.25 134 SER A N 1
ATOM 1026 C CA . SER A 1 134 ? -4.693 3.609 -3.730 1.00 84.25 134 SER A CA 1
ATOM 1027 C C . SER A 1 134 ? -4.272 4.959 -4.314 1.00 84.25 134 SER A C 1
ATOM 1029 O O . SER A 1 134 ? -3.323 5.568 -3.822 1.00 84.25 134 SER A O 1
ATOM 1031 N N . GLY A 1 135 ? -4.916 5.402 -5.398 1.00 84.56 135 GLY A N 1
ATOM 1032 C CA . GLY A 1 135 ? -4.453 6.527 -6.210 1.00 84.56 135 GLY A CA 1
ATOM 1033 C C . GLY A 1 135 ? -3.136 6.249 -6.946 1.00 84.56 135 GLY A C 1
ATOM 1034 O O . GLY A 1 135 ? -2.599 7.147 -7.598 1.00 84.56 135 GLY A O 1
ATOM 1035 N N . VAL A 1 136 ? -2.594 5.026 -6.856 1.00 88.69 136 VAL A N 1
ATOM 1036 C CA . VAL A 1 136 ? -1.390 4.621 -7.579 1.00 88.69 136 VAL A CA 1
ATOM 1037 C C . VAL A 1 136 ? -1.810 4.200 -8.985 1.00 88.69 136 VAL A C 1
ATOM 1039 O O . VAL A 1 136 ? -2.536 3.216 -9.138 1.00 88.69 136 VAL A O 1
ATOM 1042 N N . PRO A 1 137 ? -1.368 4.914 -10.033 1.00 89.88 137 PRO A N 1
ATOM 1043 C CA . PRO A 1 137 ? -1.730 4.556 -11.393 1.00 89.88 137 PRO A CA 1
ATOM 1044 C C . PRO A 1 137 ? -1.171 3.178 -11.749 1.00 89.88 137 PRO A C 1
ATOM 1046 O O . PRO A 1 137 ? -0.082 2.797 -11.311 1.00 89.88 137 PRO A O 1
ATOM 1049 N N . LEU A 1 138 ? -1.901 2.451 -12.597 1.00 90.50 138 LEU A N 1
ATOM 1050 C CA . LEU A 1 138 ? -1.417 1.185 -13.134 1.00 90.50 138 LEU A CA 1
ATOM 1051 C C . LEU A 1 138 ? -0.088 1.392 -13.877 1.00 90.50 138 LEU A C 1
ATOM 1053 O O . LEU A 1 138 ? 0.082 2.410 -14.566 1.00 90.50 138 LEU A O 1
ATOM 1057 N N . PRO A 1 139 ? 0.855 0.439 -13.758 1.00 91.69 139 PRO A N 1
ATOM 1058 C CA . PRO A 1 139 ? 2.097 0.505 -14.504 1.00 91.69 139 PRO A CA 1
ATOM 1059 C C . PRO A 1 139 ? 1.779 0.520 -15.998 1.00 91.69 139 PRO A C 1
ATOM 1061 O O . PRO A 1 139 ? 0.984 -0.278 -16.493 1.00 91.69 139 PRO A O 1
ATOM 1064 N N . ARG A 1 140 ? 2.407 1.446 -16.719 1.00 91.06 140 ARG A N 1
ATOM 1065 C CA . ARG A 1 140 ? 2.367 1.464 -18.181 1.00 91.06 140 ARG A CA 1
ATOM 1066 C C . ARG A 1 140 ? 3.507 0.615 -18.711 1.00 91.06 140 ARG A C 1
ATOM 1068 O O . ARG A 1 140 ? 4.574 0.556 -18.098 1.00 91.06 140 ARG A O 1
ATOM 1075 N N . GLU A 1 141 ? 3.279 -0.025 -19.849 1.00 91.62 141 GLU A N 1
ATOM 1076 C CA . GLU A 1 141 ? 4.347 -0.711 -20.562 1.00 91.62 141 GLU A CA 1
ATOM 1077 C C . GLU A 1 141 ? 5.490 0.265 -20.870 1.00 91.62 141 GLU A C 1
ATOM 1079 O O . GLU A 1 141 ? 5.266 1.420 -21.240 1.00 91.62 141 GLU A O 1
ATOM 1084 N N . TYR A 1 142 ? 6.727 -0.192 -20.673 1.00 90.94 142 TYR A N 1
ATOM 1085 C CA . TYR A 1 142 ? 7.915 0.587 -20.998 1.00 90.94 142 TYR A CA 1
ATOM 1086 C C . TYR A 1 142 ? 8.606 -0.061 -22.208 1.00 90.94 142 TYR A C 1
ATOM 1088 O O . TYR A 1 142 ? 9.322 -1.049 -22.034 1.00 90.94 142 TYR A O 1
ATOM 1096 N N . PRO A 1 143 ? 8.391 0.454 -23.436 1.00 90.88 143 PRO A N 1
ATOM 1097 C CA . PRO A 1 143 ? 8.794 -0.226 -24.675 1.00 90.88 143 PRO A CA 1
ATOM 1098 C C . PRO A 1 143 ? 10.316 -0.323 -24.851 1.00 90.88 143 PRO A C 1
ATOM 1100 O O . PRO A 1 143 ? 10.821 -1.156 -25.599 1.00 90.88 143 PRO A O 1
ATOM 1103 N N . GLU A 1 144 ? 11.070 0.515 -24.145 1.00 91.81 144 GLU A N 1
ATOM 1104 C CA . GLU A 1 144 ? 12.533 0.514 -24.170 1.00 91.81 144 GLU A CA 1
ATOM 1105 C C . GLU A 1 144 ? 13.139 -0.546 -23.231 1.00 91.81 144 GLU A C 1
ATOM 1107 O O . GLU A 1 144 ? 14.342 -0.821 -23.303 1.00 91.81 144 GLU A O 1
ATOM 1112 N N . PHE A 1 145 ? 12.325 -1.182 -22.377 1.00 89.38 145 PHE A N 1
ATOM 1113 C CA . PHE A 1 145 ? 12.777 -2.237 -21.477 1.00 89.38 145 PHE A CA 1
ATOM 1114 C C . PHE A 1 145 ? 13.048 -3.541 -22.231 1.00 89.38 145 PHE A C 1
ATOM 1116 O O . PHE A 1 145 ? 12.160 -4.354 -22.481 1.00 89.38 145 PHE A O 1
ATOM 1123 N N . LYS A 1 146 ? 14.315 -3.773 -22.571 1.00 92.06 146 LYS A N 1
ATOM 1124 C CA . LYS A 1 146 ? 14.774 -5.033 -23.166 1.00 92.06 146 LYS A CA 1
ATOM 1125 C C . LYS A 1 146 ? 15.179 -6.000 -22.057 1.00 92.06 146 LYS A C 1
ATOM 1127 O O . LYS A 1 146 ? 16.275 -5.865 -21.518 1.00 92.06 146 LYS A O 1
ATOM 1132 N N . ILE A 1 147 ? 14.322 -6.980 -21.755 1.00 89.38 147 ILE A N 1
ATOM 1133 C CA . ILE A 1 147 ? 14.539 -7.984 -20.691 1.00 89.38 147 ILE A CA 1
ATOM 1134 C C . ILE A 1 147 ? 15.896 -8.682 -20.853 1.00 89.38 147 ILE A C 1
ATOM 1136 O O . ILE A 1 147 ? 16.633 -8.812 -19.884 1.00 89.38 147 ILE A O 1
ATOM 1140 N N . GLU A 1 148 ? 16.285 -9.028 -22.084 1.00 92.75 148 GLU A N 1
ATOM 1141 C CA . GLU A 1 148 ? 17.569 -9.693 -22.357 1.00 92.75 148 GLU A CA 1
ATOM 1142 C C . GLU A 1 148 ? 18.805 -8.843 -22.031 1.00 92.75 148 GLU A C 1
ATOM 1144 O O . GLU A 1 148 ? 19.898 -9.371 -21.847 1.00 92.75 148 GLU A O 1
ATOM 1149 N N . LYS A 1 149 ? 18.652 -7.517 -21.959 1.00 91.62 149 LYS A N 1
ATOM 1150 C CA . LYS A 1 149 ? 19.727 -6.583 -21.597 1.00 91.62 149 LYS A CA 1
ATOM 1151 C C . LYS A 1 149 ? 19.606 -6.075 -20.161 1.00 91.62 149 LYS A C 1
ATOM 1153 O O . LYS A 1 149 ? 20.463 -5.309 -19.721 1.00 91.62 149 LYS A O 1
ATOM 1158 N N . ALA A 1 150 ? 18.540 -6.436 -19.451 1.00 89.94 150 ALA A N 1
ATOM 1159 C CA . ALA A 1 150 ? 18.286 -5.937 -18.113 1.00 89.94 150 ALA A CA 1
ATOM 1160 C C . ALA A 1 150 ? 19.263 -6.590 -17.126 1.00 89.94 150 ALA A C 1
ATOM 1162 O O . ALA A 1 150 ? 19.218 -7.793 -16.883 1.00 89.94 150 ALA A O 1
ATOM 1163 N N . LEU A 1 151 ? 20.153 -5.786 -16.543 1.00 88.75 151 LEU A N 1
ATOM 1164 C CA . LEU A 1 151 ? 20.995 -6.233 -15.437 1.00 88.75 151 LEU A CA 1
ATOM 1165 C C . LEU A 1 151 ? 20.179 -6.238 -14.135 1.00 88.75 151 LEU A C 1
ATOM 1167 O O . LEU A 1 151 ? 19.340 -5.350 -13.937 1.00 88.75 151 LEU A O 1
ATOM 1171 N N . PRO A 1 152 ? 20.421 -7.198 -13.222 1.00 89.19 152 PRO A N 1
ATOM 1172 C CA . PRO A 1 152 ? 19.801 -7.170 -11.905 1.00 89.19 152 PRO A CA 1
ATOM 1173 C C . PRO A 1 152 ? 20.169 -5.872 -11.183 1.00 89.19 152 PRO A C 1
ATOM 1175 O O . PRO A 1 152 ? 21.254 -5.315 -11.383 1.00 89.19 152 PRO A O 1
ATOM 1178 N N . ARG A 1 153 ? 19.272 -5.385 -10.315 1.00 86.00 153 ARG A N 1
ATOM 1179 C CA . ARG A 1 153 ? 19.570 -4.208 -9.490 1.00 86.00 153 ARG A CA 1
ATOM 1180 C C . ARG A 1 153 ? 20.861 -4.479 -8.704 1.00 86.00 153 ARG A C 1
ATOM 1182 O O . ARG A 1 153 ? 20.905 -5.471 -7.975 1.00 86.00 153 ARG A O 1
ATOM 1189 N N . PRO A 1 154 ? 21.894 -3.628 -8.833 1.00 91.50 154 PRO A N 1
ATOM 1190 C CA . PRO A 1 154 ? 23.156 -3.853 -8.149 1.00 91.50 154 PRO A CA 1
ATOM 1191 C C . PRO A 1 154 ? 22.938 -3.875 -6.638 1.00 91.50 154 PRO A C 1
ATOM 1193 O O . PRO A 1 154 ? 22.082 -3.159 -6.106 1.00 91.50 154 PRO A O 1
ATOM 1196 N N . TYR A 1 155 ? 23.722 -4.708 -5.953 1.00 87.19 155 TYR A N 1
ATOM 1197 C CA . TYR A 1 155 ? 23.643 -4.841 -4.507 1.00 87.19 155 TYR A CA 1
ATOM 1198 C C . TYR A 1 155 ? 23.842 -3.483 -3.835 1.00 87.19 155 TYR A C 1
ATOM 1200 O O . TYR A 1 155 ? 24.803 -2.760 -4.113 1.00 87.19 155 TYR A O 1
ATOM 1208 N N . ARG A 1 156 ? 22.921 -3.138 -2.933 1.00 85.06 156 ARG A N 1
ATOM 1209 C CA . ARG A 1 156 ? 23.030 -1.928 -2.133 1.00 85.06 156 ARG A CA 1
ATOM 1210 C C . ARG A 1 156 ? 23.853 -2.236 -0.879 1.00 85.06 156 ARG A C 1
ATOM 1212 O O . ARG A 1 156 ? 23.358 -2.981 -0.037 1.00 85.06 156 ARG A O 1
ATOM 1219 N N . PRO A 1 157 ? 25.052 -1.652 -0.707 1.00 87.12 157 PRO A N 1
ATOM 1220 C CA . PRO A 1 157 ? 25.819 -1.850 0.514 1.00 87.12 157 PRO A CA 1
ATOM 1221 C C . PRO A 1 157 ? 25.059 -1.300 1.726 1.00 87.12 157 PRO A C 1
ATOM 1223 O O . PRO A 1 157 ? 24.254 -0.366 1.612 1.00 87.12 157 PRO A O 1
ATOM 1226 N N . PHE A 1 158 ? 25.315 -1.892 2.892 1.00 79.44 158 PHE A N 1
ATOM 1227 C CA . PHE A 1 158 ? 24.715 -1.457 4.147 1.00 79.44 158 PHE A CA 1
ATOM 1228 C C . PHE A 1 158 ? 25.010 0.028 4.393 1.00 79.44 158 PHE A C 1
ATOM 1230 O O . PHE A 1 158 ? 26.148 0.478 4.275 1.00 79.44 158 PHE A O 1
ATOM 1237 N N . ARG A 1 159 ? 23.961 0.803 4.707 1.00 75.06 159 ARG A N 1
ATOM 1238 C CA . ARG A 1 159 ? 24.069 2.257 4.932 1.00 75.06 159 ARG A CA 1
ATOM 1239 C C . ARG A 1 159 ? 24.890 2.611 6.173 1.00 75.06 159 ARG A C 1
ATOM 1241 O O . ARG A 1 159 ? 25.458 3.694 6.222 1.00 75.06 159 ARG A O 1
ATOM 1248 N N . TRP A 1 160 ? 24.926 1.715 7.151 1.00 79.75 160 TRP A N 1
ATOM 1249 C CA . TRP A 1 160 ? 25.714 1.843 8.368 1.00 79.75 160 TRP A CA 1
ATOM 1250 C C . TRP A 1 160 ? 26.771 0.743 8.363 1.00 79.75 160 TRP A C 1
ATOM 1252 O O . TRP A 1 160 ? 26.466 -0.392 7.991 1.00 79.75 160 TRP A O 1
ATOM 1262 N N . GLY A 1 161 ? 28.005 1.082 8.744 1.00 77.38 161 GLY A N 1
ATOM 1263 C CA . GLY A 1 161 ? 29.058 0.087 8.924 1.00 77.38 161 GLY A CA 1
ATOM 1264 C C . GLY A 1 161 ? 28.609 -0.944 9.955 1.00 77.38 161 GLY A C 1
ATOM 1265 O O . GLY A 1 161 ? 28.103 -0.583 11.017 1.00 77.38 161 GLY A O 1
ATOM 1266 N N . TYR A 1 162 ? 28.743 -2.228 9.630 1.00 76.00 162 TYR A N 1
ATOM 1267 C CA . TYR A 1 162 ? 28.457 -3.294 10.580 1.00 76.00 162 TYR A CA 1
ATOM 1268 C C . TYR A 1 162 ? 29.479 -3.215 11.723 1.00 76.00 162 TYR A C 1
ATOM 1270 O O . TYR A 1 162 ? 30.645 -3.561 11.546 1.00 76.00 162 TYR A O 1
ATOM 1278 N N . HIS A 1 163 ? 29.057 -2.715 12.883 1.00 70.81 163 HIS A N 1
ATOM 1279 C CA . HIS A 1 163 ? 29.858 -2.730 14.102 1.00 70.81 16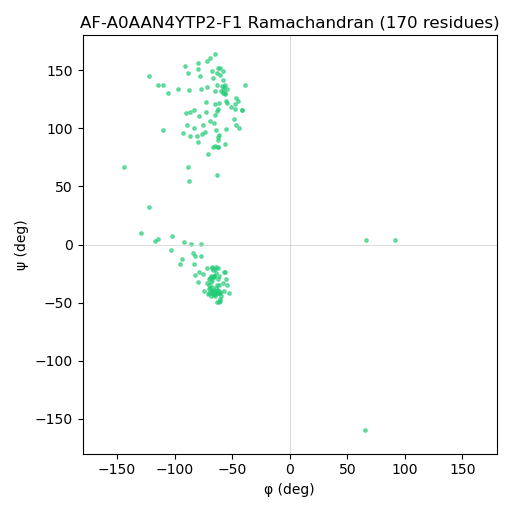3 HIS A CA 1
ATOM 1280 C C . HIS A 1 163 ? 29.511 -3.992 14.892 1.00 70.81 163 HIS A C 1
ATOM 1282 O O . HIS A 1 163 ? 28.527 -4.033 15.627 1.00 70.81 163 HIS A O 1
ATOM 1288 N N . GLN A 1 164 ? 30.310 -5.044 14.720 1.00 74.44 164 GLN A N 1
ATOM 1289 C CA . GLN A 1 164 ? 30.189 -6.264 15.511 1.00 74.44 164 GLN A CA 1
ATOM 1290 C C . GLN A 1 164 ? 30.851 -6.062 16.878 1.00 74.44 164 GLN A C 1
ATOM 1292 O O . GLN A 1 164 ? 32.024 -6.372 17.056 1.00 74.44 164 GLN A O 1
ATOM 1297 N N . THR A 1 165 ? 30.122 -5.556 17.871 1.00 66.88 165 THR A N 1
ATOM 1298 C CA . THR A 1 165 ? 30.577 -5.594 19.271 1.00 66.88 165 THR A CA 1
ATOM 1299 C C . THR A 1 165 ? 30.112 -6.896 19.914 1.00 66.88 165 THR A C 1
ATOM 1301 O O . THR A 1 165 ? 29.247 -6.898 20.788 1.00 66.88 165 THR A O 1
ATOM 1304 N N . MET A 1 166 ? 30.640 -8.032 19.455 1.00 56.34 166 MET A N 1
ATOM 1305 C CA . MET A 1 166 ? 30.530 -9.257 20.245 1.00 56.34 166 MET A CA 1
ATOM 1306 C C . MET A 1 166 ? 31.607 -9.217 21.322 1.00 56.34 166 MET A C 1
ATOM 1308 O O . MET A 1 166 ? 32.749 -9.600 21.089 1.00 56.34 166 MET A O 1
ATOM 1312 N N . CYS A 1 167 ? 31.245 -8.712 22.502 1.00 62.06 167 CYS A N 1
ATOM 1313 C CA . CYS A 1 167 ? 32.033 -8.948 23.703 1.00 62.06 167 CYS A CA 1
ATOM 1314 C C . CYS A 1 167 ? 31.988 -10.449 24.000 1.00 62.06 167 CYS A C 1
ATOM 1316 O O . CYS A 1 167 ? 30.941 -10.990 24.354 1.00 62.06 167 CYS A O 1
ATOM 1318 N N . THR A 1 168 ? 33.117 -11.132 23.849 1.00 60.34 168 THR A N 1
ATOM 1319 C CA . THR A 1 168 ? 33.295 -12.486 24.370 1.00 60.34 168 THR A CA 1
ATOM 1320 C C . THR A 1 168 ? 33.338 -12.401 25.894 1.00 60.34 168 THR A C 1
ATOM 1322 O O . THR A 1 168 ? 34.324 -11.929 26.458 1.00 60.34 168 THR A O 1
ATOM 1325 N N . PHE A 1 169 ? 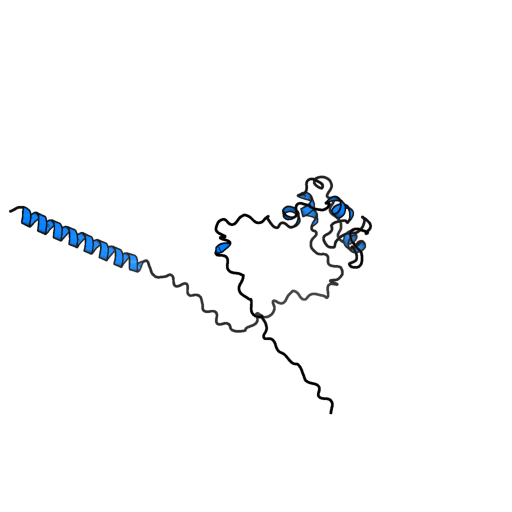32.271 -12.822 26.572 1.00 56.69 169 PHE A N 1
ATOM 1326 C CA . PHE A 1 169 ? 32.295 -13.017 28.020 1.00 56.69 169 PHE A CA 1
ATOM 1327 C C . PHE A 1 169 ? 33.057 -14.319 28.298 1.00 56.69 169 PHE A C 1
ATOM 1329 O O . PHE A 1 169 ? 32.506 -15.411 28.179 1.00 56.69 169 PHE A O 1
ATOM 1336 N N . ALA A 1 170 ? 34.354 -14.215 28.585 1.00 59.53 170 ALA A N 1
ATOM 1337 C CA . ALA A 1 170 ? 35.113 -15.330 29.133 1.00 59.53 170 ALA A CA 1
ATOM 1338 C C . ALA A 1 170 ? 34.784 -15.418 30.630 1.00 59.53 170 ALA A C 1
ATOM 1340 O O . ALA A 1 170 ? 35.134 -14.517 31.390 1.00 59.53 170 ALA A O 1
ATOM 1341 N N . TYR A 1 171 ? 34.070 -16.466 31.042 1.00 63.31 171 TYR A N 1
ATOM 1342 C CA . TYR A 1 171 ? 33.973 -16.822 32.457 1.00 63.31 171 TYR A CA 1
ATOM 1343 C C . TYR A 1 171 ? 35.323 -17.409 32.889 1.00 63.31 171 TYR A C 1
ATOM 1345 O O . TYR A 1 171 ? 35.805 -18.353 32.260 1.00 63.31 171 TYR A O 1
ATOM 1353 N N . ALA A 1 172 ? 35.932 -16.790 33.903 1.00 54.88 172 ALA A N 1
ATOM 1354 C CA . ALA A 1 172 ? 37.122 -17.268 34.605 1.00 54.88 172 ALA A CA 1
ATOM 1355 C C . ALA A 1 172 ? 36.728 -18.169 35.781 1.00 54.88 172 ALA A C 1
ATOM 1357 O O . ALA A 1 172 ? 35.648 -17.914 36.367 1.00 54.88 172 ALA A O 1
#